Protein AF-A0A3M1WJX9-F1 (afdb_monomer)

Secondary structure (DSSP, 8-state):
---PPPGGG---HHHHHHHHHHHHHHHSTTTHHHHHHHHHHHTSS---HHHHHHHHIIIIIHHHHHHHHHHHHHTT--HHHHHHHHHHHHHHHHHHHHHHHHHHHHS-HHHHSS-TTHHHHTT---HHHHH-HHHHHHHHHHHHHHHHHHTTTS-GGGHHHHHHHHHTTT---

Solvent-accessible surface area (backbone atoms only — not comparable to full-atom values): 8880 Å² total; per-residue (Å²): 132,89,78,70,74,52,80,93,67,67,69,60,69,67,58,56,52,51,38,50,48,43,47,52,49,18,55,28,68,87,5,21,45,33,12,48,51,48,53,62,56,34,48,80,43,94,72,55,68,70,55,46,50,52,23,36,38,17,42,50,6,24,50,47,18,30,54,41,36,35,51,24,61,79,68,66,49,52,74,68,55,31,51,28,36,34,49,20,19,44,26,37,22,39,22,50,49,43,38,52,40,47,35,35,70,72,30,44,43,84,67,55,79,46,63,50,44,54,49,65,78,50,59,41,73,39,55,31,75,74,63,33,61,71,51,32,55,50,49,26,50,52,24,28,53,50,18,43,57,40,45,66,91,50,64,80,86,49,44,67,58,44,51,54,40,56,41,54,82,69,62,82,48

Foldseek 3Di:
DDPDDPPVQDDDVVLVVVLVVLQPCQVDCVAQVVLVVLQVVQLPDDDAPVSQLSSQCRNFLSNQLSVQLSCCSSVVHDPLLSVLSSQLSSLLSSLLQLLVLLCLAVADCVVVVHHRCPCVVSVHDGPCNRPNNVVSLVSSVVSLVSSLVSCPPPPPVCVVSNVSSVCSSVDHD

Nearest PDB structures (foldseek):
  3krf-assembly1_D  TM=9.505E-01  e=4.259E-09  Mentha x piperita
  4lfg-assembly1_B  TM=9.361E-01  e=7.480E-08  Streptococcus uberis 0140J
  9ddy-assembly1_A  TM=8.910E-01  e=5.616E-08  Streptococcus pneumoniae TIGR4
  3p8l-assembly1_A  TM=8.900E-01  e=5.300E-07  Enterococcus faecalis
  4lfe-assembly1_A  TM=8.857E-01  e=1.138E-06  Streptococcus uberis 0140J

pLDDT: mean 89.36, std 11.27, range [40.19, 98.62]

Radius of gyration: 18.0 Å; Cα contacts (8 Å, |Δi|>4): 225; chains: 1; bounding box: 52×32×44 Å

Structure (mmCIF, N/CA/C/O backbone):
data_AF-A0A3M1WJX9-F1
#
_entry.id   AF-A0A3M1WJX9-F1
#
loop_
_atom_site.group_PDB
_atom_site.id
_atom_site.type_symbol
_atom_site.label_atom_id
_atom_site.label_alt_id
_atom_site.label_comp_id
_atom_site.label_asym_id
_atom_site.label_entity_id
_atom_site.label_seq_id
_atom_site.pdbx_PDB_ins_code
_atom_site.Cartn_x
_atom_site.Cartn_y
_atom_site.Cartn_z
_atom_site.occupancy
_atom_site.B_iso_or_equiv
_atom_site.auth_seq_id
_atom_site.auth_comp_id
_atom_site.auth_asym_id
_atom_site.auth_atom_id
_atom_site.pdbx_PDB_model_num
ATOM 1 N N . ALA A 1 1 ? 33.987 -18.867 -4.667 1.00 40.19 1 ALA A N 1
ATOM 2 C CA . ALA A 1 1 ? 33.263 -19.364 -5.852 1.00 40.19 1 ALA A CA 1
ATOM 3 C C . ALA A 1 1 ? 32.517 -18.191 -6.473 1.00 40.19 1 ALA A C 1
ATOM 5 O O . ALA A 1 1 ? 31.585 -17.673 -5.872 1.00 40.19 1 ALA A O 1
ATOM 6 N N . ASP A 1 2 ? 33.040 -17.719 -7.600 1.00 46.97 2 ASP A N 1
ATOM 7 C CA . ASP A 1 2 ? 32.630 -16.545 -8.373 1.00 46.97 2 ASP A CA 1
ATOM 8 C C . ASP A 1 2 ? 31.183 -16.711 -8.885 1.00 46.97 2 ASP A C 1
ATOM 10 O O . ASP A 1 2 ? 30.945 -17.334 -9.919 1.00 46.97 2 ASP A O 1
ATOM 14 N N . ARG A 1 3 ? 30.186 -16.222 -8.127 1.00 52.91 3 ARG A N 1
ATOM 15 C CA . ARG A 1 3 ? 28.802 -16.098 -8.614 1.00 52.91 3 ARG A CA 1
ATOM 16 C C . ARG A 1 3 ? 28.743 -14.896 -9.550 1.00 52.91 3 ARG A C 1
ATOM 18 O O . ARG A 1 3 ? 28.252 -13.833 -9.175 1.00 52.91 3 ARG A O 1
ATOM 25 N N . ARG A 1 4 ? 29.262 -15.058 -10.768 1.00 60.94 4 ARG A N 1
ATOM 26 C CA . ARG A 1 4 ? 29.025 -14.086 -11.838 1.00 60.94 4 ARG A CA 1
ATOM 27 C C . ARG A 1 4 ? 27.520 -13.985 -12.038 1.00 60.94 4 ARG A C 1
ATOM 29 O O . ARG A 1 4 ? 26.865 -14.987 -12.319 1.00 60.94 4 ARG A O 1
ATOM 36 N N . ILE A 1 5 ? 26.984 -12.781 -11.857 1.00 57.38 5 ILE A N 1
ATOM 37 C CA . ILE A 1 5 ? 25.607 -12.464 -12.229 1.00 57.38 5 ILE A CA 1
ATOM 38 C C . ILE A 1 5 ? 25.462 -12.850 -13.711 1.00 57.38 5 ILE A C 1
ATOM 40 O O . ILE A 1 5 ? 26.291 -12.399 -14.515 1.00 57.38 5 ILE A O 1
ATOM 44 N N . PRO A 1 6 ? 24.490 -13.712 -14.065 1.00 56.84 6 PRO A N 1
ATOM 45 C CA . PRO A 1 6 ? 24.226 -14.100 -15.445 1.00 56.84 6 PRO A CA 1
ATOM 46 C C . PRO A 1 6 ? 24.180 -12.874 -16.361 1.00 56.84 6 PRO A C 1
ATOM 48 O O . PRO A 1 6 ? 23.702 -11.816 -15.959 1.00 56.84 6 PRO A O 1
ATOM 51 N N . GLU A 1 7 ? 24.687 -12.983 -17.587 1.00 55.09 7 GLU A N 1
ATOM 52 C CA . GLU A 1 7 ? 24.808 -11.832 -18.495 1.00 55.09 7 GLU A CA 1
ATOM 53 C C . GLU A 1 7 ? 23.442 -11.196 -18.820 1.00 55.09 7 GLU A C 1
ATOM 55 O O . GLU A 1 7 ? 23.334 -9.980 -18.926 1.00 55.09 7 GLU A O 1
ATOM 60 N N . ASN A 1 8 ? 22.380 -12.009 -18.832 1.00 55.38 8 ASN A N 1
ATOM 61 C CA . ASN A 1 8 ? 20.978 -11.595 -18.960 1.00 55.38 8 ASN A CA 1
ATOM 62 C C . ASN A 1 8 ? 20.371 -10.963 -17.687 1.00 55.38 8 ASN A C 1
ATOM 64 O O . ASN A 1 8 ? 19.247 -10.474 -17.730 1.00 55.38 8 ASN A O 1
ATOM 68 N N . ALA A 1 9 ? 21.089 -10.985 -16.565 1.00 60.62 9 ALA A N 1
ATOM 69 C CA . ALA A 1 9 ? 20.721 -10.344 -15.304 1.00 60.62 9 ALA A CA 1
ATOM 70 C C . ALA A 1 9 ? 21.573 -9.093 -15.012 1.00 60.62 9 ALA A C 1
ATOM 72 O O . ALA A 1 9 ? 21.405 -8.463 -13.965 1.00 60.62 9 ALA A O 1
ATOM 73 N N . ARG A 1 10 ? 22.488 -8.713 -15.920 1.00 74.25 10 ARG A N 1
ATOM 74 C CA . ARG A 1 10 ? 23.251 -7.466 -15.803 1.00 74.25 10 ARG A CA 1
ATOM 75 C C . ARG A 1 10 ? 22.335 -6.282 -16.089 1.00 74.25 10 ARG A C 1
ATOM 77 O O . ARG A 1 10 ? 21.836 -6.116 -17.195 1.00 74.25 10 ARG A O 1
ATOM 84 N N . GLN A 1 11 ? 22.122 -5.475 -15.062 1.00 84.06 11 GLN A N 1
ATOM 85 C CA . GLN A 1 11 ? 21.417 -4.204 -15.145 1.00 84.06 11 GLN A CA 1
ATOM 86 C C . GLN A 1 11 ? 22.432 -3.075 -15.270 1.00 84.06 11 GLN A C 1
ATOM 88 O O . GLN A 1 11 ? 23.536 -3.166 -14.726 1.00 84.06 11 GLN A O 1
ATOM 93 N N . GLU A 1 12 ? 22.039 -1.998 -15.942 1.00 87.94 12 GLU A N 1
ATOM 94 C CA . GLU A 1 12 ? 22.834 -0.774 -15.976 1.00 87.94 12 GLU A CA 1
ATOM 95 C C . GLU A 1 12 ? 23.110 -0.298 -14.537 1.00 87.94 12 GLU A C 1
ATOM 97 O O . GLU A 1 12 ? 22.165 -0.197 -13.742 1.00 87.94 12 GLU A O 1
ATOM 102 N N . PRO A 1 13 ? 24.369 0.015 -14.167 1.00 90.81 13 PRO A N 1
ATOM 103 C CA . PRO A 1 13 ? 24.704 0.463 -12.814 1.00 90.81 13 PRO A CA 1
ATOM 104 C C . PRO A 1 13 ? 23.851 1.644 -12.331 1.00 90.81 13 PRO A C 1
ATOM 106 O O . PRO A 1 13 ? 23.509 1.722 -11.152 1.00 90.81 13 PRO A O 1
ATOM 109 N N . SER A 1 14 ? 23.452 2.528 -13.250 1.00 91.62 14 SER A N 1
ATOM 110 C CA . SER A 1 14 ? 22.544 3.647 -12.980 1.00 91.62 14 SER A CA 1
ATOM 111 C C . SER A 1 14 ? 21.161 3.189 -12.503 1.00 91.62 14 SER A C 1
ATOM 113 O O . SER A 1 14 ? 20.663 3.717 -11.512 1.00 91.62 14 SER A O 1
ATOM 115 N N . ARG A 1 15 ? 20.571 2.161 -13.130 1.00 91.31 15 ARG A N 1
ATOM 116 C CA . ARG A 1 15 ? 19.272 1.596 -12.722 1.00 91.31 15 ARG A CA 1
ATOM 117 C C . ARG A 1 15 ? 19.347 0.901 -11.367 1.00 91.31 15 ARG A C 1
ATOM 119 O O . ARG A 1 15 ? 18.414 0.996 -10.576 1.00 91.31 15 ARG A O 1
ATOM 126 N N . LEU A 1 16 ? 20.459 0.226 -11.073 1.00 93.44 16 LEU A N 1
ATOM 127 C CA . LEU A 1 16 ? 20.675 -0.387 -9.758 1.00 93.44 16 LEU A CA 1
ATOM 128 C C . LEU A 1 16 ? 20.783 0.664 -8.651 1.00 93.44 16 LEU A C 1
ATOM 130 O O . LEU A 1 16 ? 20.231 0.467 -7.568 1.00 93.44 16 LEU A O 1
ATOM 134 N N . LEU A 1 17 ? 21.481 1.770 -8.913 1.00 95.75 17 LEU A N 1
ATOM 135 C CA . LEU A 1 17 ? 21.583 2.881 -7.971 1.00 95.75 17 LEU A CA 1
ATOM 136 C C . LEU A 1 17 ? 20.223 3.556 -7.751 1.00 95.75 17 LEU A C 1
ATOM 138 O O . LEU A 1 17 ? 19.863 3.865 -6.618 1.00 95.75 17 LEU A O 1
ATOM 142 N N . GLU A 1 18 ? 19.448 3.748 -8.816 1.00 94.88 18 GLU A N 1
ATOM 143 C CA . GLU A 1 18 ? 18.107 4.324 -8.733 1.00 94.88 18 GLU A CA 1
ATOM 144 C C . GLU A 1 18 ? 17.135 3.411 -7.965 1.00 94.88 18 GLU A C 1
ATOM 146 O O .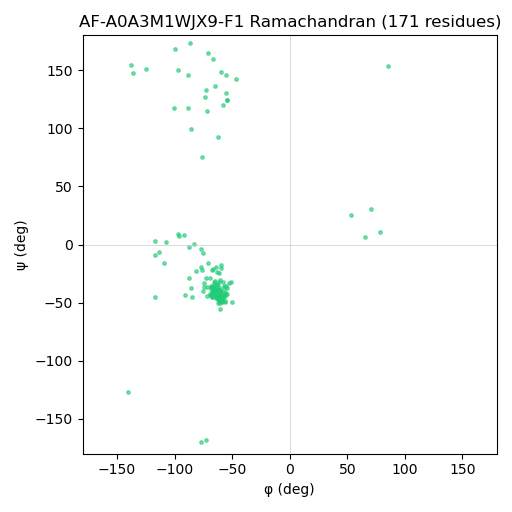 GLU A 1 18 ? 16.428 3.892 -7.079 1.00 94.88 18 GLU A O 1
ATOM 151 N N . ALA A 1 19 ? 17.174 2.092 -8.188 1.00 95.12 19 ALA A N 1
ATOM 152 C CA . ALA A 1 19 ? 16.405 1.126 -7.401 1.00 95.12 19 ALA A CA 1
ATOM 153 C C . ALA A 1 19 ? 16.770 1.175 -5.905 1.00 95.12 19 ALA A C 1
ATOM 155 O O . ALA A 1 19 ? 15.892 1.231 -5.045 1.00 95.12 19 ALA A O 1
ATOM 156 N N . GLN A 1 20 ? 18.066 1.228 -5.578 1.00 95.94 20 GLN A N 1
ATOM 157 C CA . GLN A 1 20 ? 18.514 1.398 -4.191 1.00 95.94 20 GLN A CA 1
ATOM 158 C C . GLN A 1 20 ? 18.009 2.712 -3.587 1.00 95.94 20 GLN A C 1
ATOM 160 O O . GLN A 1 20 ? 17.568 2.735 -2.439 1.00 95.94 20 GLN A O 1
ATOM 165 N N . LEU A 1 21 ? 18.026 3.802 -4.357 1.00 96.38 21 LEU A N 1
ATOM 166 C CA . LEU A 1 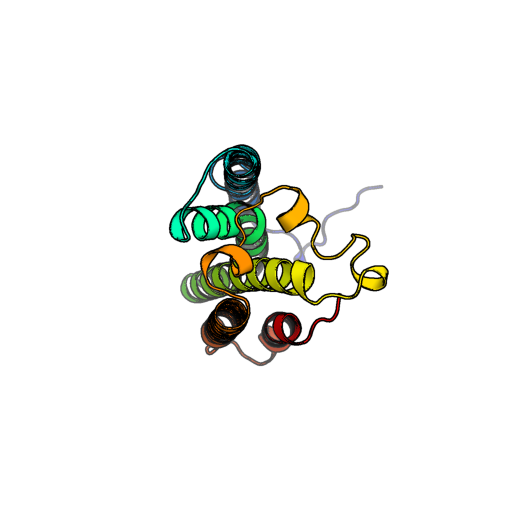21 ? 17.533 5.095 -3.900 1.00 96.38 21 LEU A CA 1
ATOM 167 C C . LEU A 1 21 ? 16.022 5.072 -3.622 1.00 96.38 21 LEU A C 1
ATOM 169 O O . LEU A 1 21 ? 15.590 5.682 -2.642 1.00 96.38 21 LEU A O 1
ATOM 173 N N . LEU A 1 22 ? 15.229 4.366 -4.437 1.00 95.62 22 LEU A N 1
ATOM 174 C CA . LEU A 1 22 ? 13.801 4.139 -4.176 1.00 95.62 22 LEU A CA 1
ATOM 175 C C . LEU A 1 22 ? 13.599 3.426 -2.837 1.00 95.62 22 LEU A C 1
ATOM 177 O O . LEU A 1 22 ? 12.841 3.910 -1.995 1.00 95.62 22 LEU A O 1
ATOM 181 N N . LEU A 1 23 ? 14.335 2.335 -2.601 1.00 96.56 23 LEU A N 1
ATOM 182 C CA . LEU A 1 23 ? 14.254 1.584 -1.350 1.00 96.56 23 LEU A CA 1
ATOM 183 C C . LEU A 1 23 ? 14.642 2.443 -0.140 1.00 96.56 23 LEU A C 1
ATOM 185 O O . LEU A 1 23 ? 13.915 2.470 0.852 1.00 96.56 23 LEU A O 1
ATOM 189 N N . VAL A 1 24 ? 15.758 3.174 -0.218 1.00 97.06 24 VAL A N 1
ATOM 190 C CA . VAL A 1 24 ? 16.237 4.032 0.878 1.00 97.06 24 VAL A CA 1
ATOM 191 C C . VAL A 1 24 ? 15.221 5.128 1.199 1.00 97.06 24 VAL A C 1
ATOM 193 O O . VAL A 1 24 ? 14.911 5.350 2.369 1.00 97.06 24 VAL A O 1
ATOM 196 N N . LYS A 1 25 ? 14.657 5.790 0.180 1.00 95.56 25 LYS A N 1
ATOM 197 C CA . LYS A 1 25 ? 13.619 6.816 0.374 1.00 95.56 25 LYS A CA 1
ATOM 198 C C . LYS A 1 25 ? 12.371 6.237 1.037 1.00 95.56 25 LYS A C 1
ATOM 200 O O . LYS A 1 25 ? 11.887 6.818 2.005 1.00 95.56 25 LYS A O 1
ATOM 205 N N . ALA A 1 26 ? 11.892 5.093 0.552 1.00 96.38 26 ALA A N 1
ATOM 206 C CA . ALA A 1 26 ? 10.704 4.434 1.083 1.00 96.38 26 ALA A CA 1
ATOM 207 C C . ALA A 1 26 ? 10.905 3.857 2.490 1.00 96.38 26 ALA A C 1
ATOM 209 O O . ALA A 1 26 ? 9.957 3.798 3.264 1.00 96.38 26 ALA A O 1
ATOM 210 N N . SER A 1 27 ? 12.129 3.470 2.844 1.00 96.56 27 SER A N 1
ATOM 211 C CA . SER A 1 27 ? 12.462 2.974 4.185 1.00 96.56 27 SER A CA 1
ATOM 212 C C . SER A 1 27 ? 12.696 4.107 5.188 1.00 96.56 27 SER A C 1
ATOM 214 O O . SER A 1 27 ? 12.603 3.890 6.390 1.00 96.56 27 SER A O 1
ATOM 216 N N . GLY A 1 28 ? 13.037 5.306 4.711 1.00 95.75 28 GLY A N 1
ATOM 217 C CA . GLY A 1 28 ? 13.458 6.432 5.540 1.00 95.75 28 GLY A CA 1
ATOM 218 C C . GLY A 1 28 ? 12.325 7.165 6.263 1.00 95.75 28 GLY A C 1
ATOM 219 O O . GLY A 1 28 ? 11.165 6.756 6.273 1.00 95.75 28 GLY A O 1
ATOM 220 N N . TYR A 1 29 ? 12.666 8.318 6.848 1.00 94.19 29 TYR A N 1
ATOM 221 C CA . TYR A 1 29 ? 11.731 9.156 7.615 1.00 94.19 29 TYR A CA 1
ATOM 222 C C . TYR A 1 29 ? 10.575 9.733 6.779 1.00 94.19 29 TYR A C 1
ATOM 224 O O . TYR A 1 29 ? 9.566 10.146 7.332 1.00 94.19 29 TYR A O 1
ATOM 232 N N . ARG A 1 30 ? 10.719 9.773 5.448 1.00 90.38 30 ARG A N 1
ATOM 233 C CA . ARG A 1 30 ? 9.651 10.156 4.508 1.00 90.38 30 ARG A CA 1
ATOM 234 C C . ARG A 1 30 ? 8.834 8.963 4.005 1.00 90.38 30 ARG A C 1
ATOM 236 O O . ARG A 1 30 ? 8.060 9.121 3.074 1.00 90.38 30 ARG A O 1
ATOM 243 N N . GLY A 1 31 ? 9.049 7.778 4.564 1.00 95.19 31 GLY A N 1
ATOM 244 C CA . GLY A 1 31 ? 8.335 6.550 4.236 1.00 95.19 31 GLY A CA 1
ATOM 245 C C . GLY A 1 31 ? 8.070 5.755 5.509 1.00 95.19 31 GLY A C 1
ATOM 246 O O . GLY A 1 31 ? 7.559 6.314 6.480 1.00 95.19 31 GLY A O 1
ATOM 247 N N . MET A 1 32 ? 8.460 4.482 5.524 1.00 96.25 32 MET A N 1
ATOM 248 C CA . MET A 1 32 ? 8.160 3.527 6.593 1.00 96.25 32 MET A CA 1
ATOM 249 C C . MET A 1 32 ? 8.486 4.059 7.988 1.00 96.25 32 MET A C 1
ATOM 251 O O . MET A 1 32 ? 7.629 3.999 8.867 1.00 96.25 32 MET A O 1
ATOM 255 N N . ILE A 1 33 ? 9.691 4.605 8.205 1.00 96.12 33 ILE A N 1
ATOM 256 C CA . ILE A 1 33 ? 10.071 5.121 9.529 1.00 96.12 33 ILE A CA 1
ATOM 257 C C . ILE A 1 33 ? 9.166 6.288 9.937 1.00 96.12 33 ILE A C 1
ATOM 259 O O . ILE A 1 33 ? 8.736 6.339 11.083 1.00 96.12 33 ILE A O 1
ATOM 263 N N . GLY A 1 34 ? 8.836 7.197 9.015 1.00 94.94 34 GLY A N 1
ATOM 264 C CA . GLY A 1 34 ? 7.923 8.309 9.298 1.00 94.94 34 GLY A CA 1
ATOM 265 C C . GLY A 1 34 ? 6.532 7.826 9.698 1.00 94.94 34 GLY A C 1
ATOM 266 O O . GLY A 1 34 ? 5.999 8.257 10.716 1.00 94.94 34 GLY A O 1
ATOM 267 N N . GLY A 1 35 ? 5.979 6.872 8.946 1.00 94.19 35 GLY A N 1
ATOM 268 C CA . GLY A 1 35 ? 4.701 6.249 9.286 1.00 94.19 35 GLY A CA 1
ATOM 269 C C . GLY A 1 35 ? 4.736 5.530 10.637 1.00 94.19 35 GLY A C 1
ATOM 270 O O . GLY A 1 35 ? 3.799 5.648 11.418 1.00 94.19 35 GLY A O 1
ATOM 271 N N . GLN A 1 36 ? 5.836 4.843 10.959 1.00 94.38 36 GLN A N 1
ATOM 272 C CA . GLN A 1 36 ? 6.004 4.169 12.248 1.00 94.38 36 GLN A CA 1
ATOM 273 C C . GLN A 1 36 ? 6.103 5.153 13.423 1.00 94.38 36 GLN A C 1
ATOM 275 O O . GLN A 1 36 ? 5.584 4.867 14.499 1.00 94.38 36 GLN A O 1
ATOM 280 N N . VAL A 1 37 ? 6.750 6.307 13.235 1.00 94.38 37 VAL A N 1
ATOM 281 C CA . VAL A 1 37 ? 6.794 7.364 14.258 1.00 94.38 37 VAL A CA 1
ATOM 282 C C . VAL A 1 37 ? 5.390 7.902 14.524 1.00 94.38 37 VAL A C 1
ATOM 284 O O . VAL A 1 37 ? 4.992 7.990 15.681 1.00 94.38 37 VAL A O 1
ATOM 287 N N . ILE A 1 38 ? 4.616 8.183 13.471 1.00 92.75 38 ILE A N 1
ATOM 288 C CA . ILE A 1 38 ? 3.233 8.665 13.610 1.00 92.75 38 ILE A CA 1
ATOM 289 C C . ILE A 1 38 ? 2.358 7.620 14.314 1.00 92.75 38 ILE A C 1
ATOM 291 O O . ILE A 1 38 ? 1.567 7.985 15.180 1.00 92.75 38 ILE A O 1
ATOM 295 N N . ASP A 1 39 ? 2.532 6.332 14.005 1.00 90.38 39 ASP A N 1
ATOM 296 C CA . ASP A 1 39 ? 1.830 5.228 14.677 1.00 90.38 39 ASP A CA 1
ATOM 297 C C . ASP A 1 39 ? 2.077 5.218 16.185 1.00 90.38 39 ASP A C 1
ATOM 299 O O . ASP A 1 39 ? 1.127 5.123 16.956 1.00 90.38 39 ASP A O 1
ATOM 303 N N . LEU A 1 40 ? 3.332 5.388 16.608 1.00 90.06 40 LEU A N 1
ATOM 304 C CA . LEU A 1 40 ? 3.693 5.445 18.026 1.00 90.06 40 LEU A CA 1
ATOM 305 C C . LEU A 1 40 ? 3.157 6.708 18.714 1.00 90.06 40 LEU A C 1
ATOM 307 O O . LEU A 1 40 ? 2.642 6.633 19.826 1.00 90.06 40 LEU A O 1
ATOM 311 N N . GLU A 1 41 ? 3.248 7.874 18.069 1.00 90.25 41 GLU A N 1
ATOM 312 C CA . GLU A 1 41 ? 2.723 9.122 18.640 1.00 90.25 41 GLU A CA 1
ATOM 313 C C . GLU A 1 41 ? 1.192 9.096 18.783 1.00 90.25 41 GLU A C 1
ATOM 315 O O . GLU A 1 41 ? 0.650 9.631 19.756 1.00 90.25 41 GLU A O 1
ATOM 320 N N . SER A 1 42 ? 0.504 8.427 17.853 1.00 88.19 42 SER A N 1
ATOM 321 C CA . SER A 1 42 ? -0.957 8.297 17.832 1.00 88.19 42 SER A CA 1
ATOM 322 C C . SER A 1 42 ? -1.506 7.389 18.938 1.00 88.19 42 SER A C 1
ATOM 324 O O . SER A 1 42 ? -2.689 7.472 19.248 1.00 88.19 42 SER A O 1
ATOM 326 N N . GLU A 1 43 ? -0.683 6.559 19.591 1.00 84.75 43 GLU A N 1
ATOM 327 C CA . GLU A 1 43 ? -1.121 5.762 20.755 1.00 84.75 43 GLU A CA 1
ATOM 328 C C . GLU A 1 43 ? -1.467 6.640 21.972 1.00 84.75 43 GLU A C 1
ATOM 330 O O . GLU A 1 43 ? -2.205 6.223 22.862 1.00 84.75 43 GLU A O 1
ATOM 335 N N . THR A 1 44 ? -0.948 7.872 22.019 1.00 83.25 44 THR A N 1
ATOM 336 C CA . THR A 1 44 ? -1.117 8.792 23.160 1.00 83.25 44 THR A CA 1
ATOM 337 C C . THR A 1 44 ? -1.874 10.071 22.812 1.00 83.25 44 THR A C 1
ATOM 339 O O . THR A 1 44 ? -2.025 10.949 23.664 1.00 83.25 44 THR A O 1
ATOM 342 N N . ARG A 1 45 ? -2.346 10.207 21.567 1.00 84.75 45 ARG A N 1
ATOM 343 C CA . ARG A 1 45 ? -3.000 11.416 21.054 1.00 84.75 45 ARG A CA 1
ATOM 344 C C . ARG A 1 45 ? -4.244 11.064 20.253 1.00 84.75 45 ARG A C 1
ATOM 346 O O . ARG A 1 45 ? -4.281 10.059 19.553 1.00 84.75 45 ARG A O 1
ATOM 353 N N . ASP A 1 46 ? -5.243 11.935 20.308 1.00 84.31 46 ASP A N 1
ATOM 354 C CA . ASP A 1 46 ? -6.340 11.872 19.350 1.00 84.31 46 ASP A CA 1
ATOM 355 C C . ASP A 1 46 ? -5.851 12.374 17.990 1.00 84.31 46 ASP A C 1
ATOM 357 O O . ASP A 1 46 ? -5.286 13.463 17.877 1.00 84.31 46 ASP A O 1
ATOM 361 N N . VAL A 1 47 ? -6.070 11.559 16.963 1.00 90.81 47 VAL A N 1
ATOM 362 C CA . VAL A 1 47 ? -5.732 11.864 15.573 1.00 90.81 47 VAL A CA 1
ATOM 363 C C . VAL A 1 47 ? -6.966 11.712 14.696 1.00 90.81 47 VAL A C 1
ATOM 365 O O . VAL A 1 47 ? -7.877 10.938 15.003 1.00 90.81 47 VAL A O 1
ATOM 368 N N . ASP A 1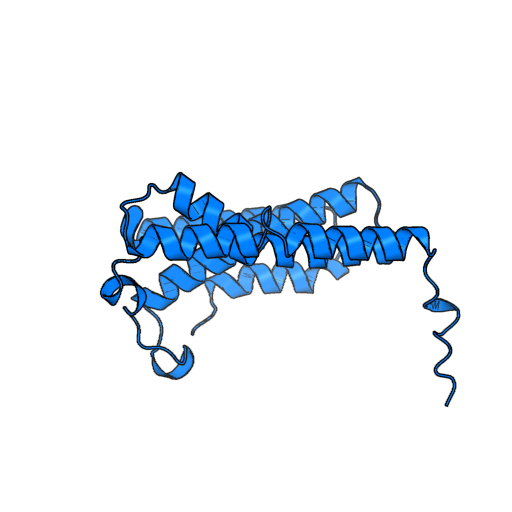 48 ? -7.008 12.482 13.614 1.00 92.06 48 ASP A N 1
ATOM 369 C CA . ASP A 1 48 ? -8.087 12.427 12.637 1.00 92.06 48 ASP A CA 1
ATOM 370 C C . ASP A 1 48 ? -7.839 11.352 11.570 1.00 92.06 48 ASP A C 1
ATOM 372 O O . ASP A 1 48 ? -6.780 10.722 11.492 1.00 92.06 48 ASP A O 1
ATOM 376 N N . LEU A 1 49 ? -8.846 11.137 10.723 1.00 90.38 49 LEU A N 1
ATOM 377 C CA . LEU A 1 49 ? -8.770 10.142 9.659 1.00 90.38 49 LEU A CA 1
ATOM 378 C C . LEU A 1 49 ? -7.646 10.444 8.660 1.00 90.38 49 LEU A C 1
ATOM 380 O O . LEU A 1 49 ? -6.986 9.520 8.196 1.00 90.38 49 LEU A O 1
ATOM 384 N N . ALA A 1 50 ? -7.403 11.722 8.356 1.00 92.81 50 ALA A N 1
ATOM 385 C CA . ALA A 1 50 ? -6.347 12.128 7.433 1.00 92.81 50 ALA A CA 1
ATOM 386 C C . ALA A 1 50 ? -4.956 11.732 7.955 1.00 92.81 50 ALA A C 1
ATOM 388 O O . ALA A 1 50 ? -4.110 11.270 7.191 1.00 92.81 50 ALA A O 1
ATOM 389 N N . THR A 1 51 ? -4.735 11.853 9.264 1.00 93.38 51 THR A N 1
ATOM 390 C CA . THR A 1 51 ? -3.494 11.425 9.917 1.00 93.38 51 THR A CA 1
ATOM 391 C C . THR A 1 51 ? -3.335 9.905 9.888 1.00 93.38 51 THR A C 1
ATOM 393 O O . THR A 1 51 ? -2.248 9.421 9.571 1.00 93.38 51 THR A O 1
ATOM 396 N N . VAL A 1 52 ? -4.404 9.143 10.154 1.00 92.38 52 VAL A N 1
ATOM 397 C CA . VAL A 1 52 ? -4.384 7.668 10.065 1.00 92.38 52 VAL A CA 1
ATOM 398 C C . VAL A 1 52 ? -4.111 7.205 8.632 1.00 92.38 52 VAL A C 1
ATOM 400 O O . VAL A 1 52 ? -3.289 6.320 8.413 1.00 92.38 52 VAL A O 1
ATOM 403 N N . GLU A 1 53 ? -4.735 7.835 7.639 1.00 92.56 53 GLU A N 1
ATOM 404 C CA . GLU A 1 53 ? -4.484 7.542 6.227 1.00 92.56 53 GLU A CA 1
ATOM 405 C C . GLU A 1 53 ? -3.027 7.8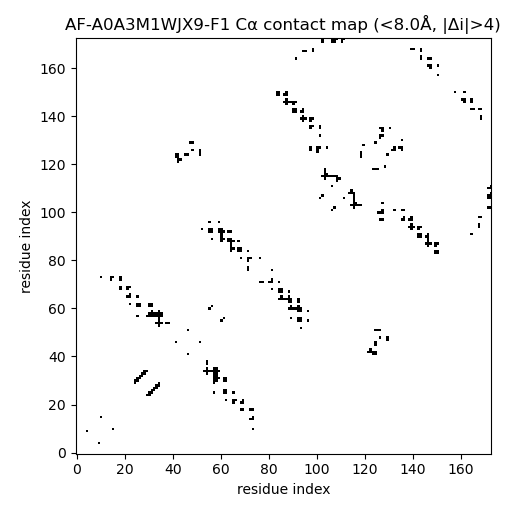31 5.848 1.00 92.56 53 GLU A C 1
ATOM 407 O O . GLU A 1 53 ? -2.347 6.979 5.270 1.00 92.56 53 GLU A O 1
ATOM 412 N N . TYR A 1 54 ? -2.509 8.999 6.243 1.00 92.44 54 TYR A N 1
ATOM 413 C CA . TYR A 1 54 ? -1.111 9.360 6.027 1.00 92.44 54 TYR A CA 1
ATOM 414 C C . TYR A 1 54 ? -0.165 8.345 6.678 1.00 92.44 54 TYR A C 1
ATOM 416 O O . TYR A 1 54 ? 0.781 7.880 6.039 1.00 92.44 54 TYR A O 1
ATOM 424 N N . MET A 1 55 ? -0.428 7.957 7.925 1.00 93.75 55 MET A N 1
ATOM 425 C CA . MET A 1 55 ? 0.325 6.928 8.638 1.00 93.75 55 MET A CA 1
ATOM 426 C C . MET A 1 55 ? 0.334 5.603 7.865 1.00 93.75 55 MET A C 1
ATOM 428 O O . MET A 1 55 ? 1.413 5.060 7.627 1.00 93.75 55 MET A O 1
ATOM 432 N N . HIS A 1 56 ? -0.826 5.114 7.417 1.00 93.50 56 HIS A N 1
ATOM 433 C CA . HIS A 1 56 ? -0.966 3.853 6.674 1.00 93.50 56 HIS A CA 1
ATOM 434 C C . HIS A 1 56 ? -0.211 3.878 5.338 1.00 93.50 56 HIS A C 1
ATOM 436 O O . HIS A 1 56 ? 0.534 2.941 5.020 1.00 93.50 56 HIS A O 1
ATOM 442 N N . ILE A 1 57 ? -0.333 4.981 4.589 1.00 92.88 57 ILE A N 1
ATOM 443 C CA . ILE A 1 57 ? 0.391 5.205 3.328 1.00 92.88 57 ILE A CA 1
ATOM 444 C C . ILE A 1 57 ? 1.902 5.095 3.545 1.00 92.88 57 ILE A C 1
ATOM 446 O O . ILE A 1 57 ? 2.601 4.477 2.743 1.00 92.88 57 ILE A O 1
ATOM 450 N N . HIS A 1 58 ? 2.418 5.668 4.629 1.00 93.88 58 HIS A N 1
ATOM 451 C CA . HIS A 1 58 ? 3.857 5.737 4.858 1.00 93.88 58 HIS A CA 1
ATOM 452 C C . HIS A 1 58 ? 4.409 4.470 5.507 1.00 93.88 58 HIS A C 1
ATOM 454 O O . HIS A 1 58 ? 5.423 3.953 5.046 1.00 93.88 58 HIS A O 1
ATOM 460 N N . LYS A 1 59 ? 3.742 3.942 6.537 1.00 91.00 59 LYS A N 1
ATOM 461 C CA . LYS A 1 59 ? 4.193 2.780 7.314 1.00 91.00 59 LYS A CA 1
ATOM 462 C C . LYS A 1 59 ? 4.252 1.513 6.462 1.00 91.00 59 LYS A C 1
ATOM 464 O O . LYS A 1 59 ? 5.245 0.795 6.510 1.00 91.00 59 LYS A O 1
ATOM 469 N N . THR A 1 60 ? 3.218 1.278 5.656 1.00 89.88 60 THR A N 1
ATOM 470 C CA . THR A 1 60 ? 3.060 0.031 4.892 1.00 89.88 60 THR A CA 1
ATOM 471 C C . THR A 1 60 ? 3.084 0.290 3.387 1.00 89.88 60 THR A C 1
ATOM 473 O O . THR A 1 60 ? 3.800 -0.389 2.646 1.00 89.88 60 THR A O 1
ATOM 476 N N . GLY A 1 61 ? 2.367 1.316 2.917 1.00 89.81 61 GLY A N 1
ATOM 477 C CA . GLY A 1 61 ? 2.260 1.616 1.485 1.00 89.81 61 GLY A CA 1
ATOM 478 C C . GLY A 1 61 ? 3.583 2.001 0.813 1.00 89.81 61 GLY A C 1
ATOM 479 O O . GLY A 1 61 ? 3.808 1.627 -0.340 1.00 89.81 61 GLY A O 1
ATOM 480 N N . ALA A 1 62 ? 4.487 2.688 1.519 1.00 93.31 62 ALA A N 1
ATOM 481 C CA . ALA A 1 62 ? 5.742 3.177 0.949 1.00 93.31 62 ALA A CA 1
ATOM 482 C C . ALA A 1 62 ? 6.651 2.043 0.452 1.00 93.31 62 ALA A C 1
ATOM 484 O O . ALA A 1 62 ? 7.148 2.100 -0.673 1.00 93.31 62 ALA A O 1
ATOM 485 N N . LEU A 1 63 ? 6.849 0.992 1.258 1.00 95.12 63 LEU A N 1
ATOM 486 C CA . LEU A 1 63 ? 7.696 -0.141 0.869 1.00 95.12 63 LEU A CA 1
ATOM 487 C C . LEU A 1 63 ? 7.056 -1.012 -0.212 1.00 95.12 63 LEU A C 1
ATOM 489 O O . LEU A 1 63 ? 7.762 -1.485 -1.101 1.00 95.12 63 LEU A O 1
ATOM 493 N N . ILE A 1 64 ? 5.734 -1.192 -0.170 1.00 94.38 64 ILE A N 1
ATOM 494 C CA . ILE A 1 64 ? 5.000 -1.909 -1.220 1.00 94.38 64 ILE A CA 1
ATOM 495 C C . ILE A 1 64 ? 5.157 -1.179 -2.557 1.00 94.38 64 ILE A C 1
ATOM 497 O O . ILE A 1 64 ? 5.518 -1.795 -3.560 1.00 94.38 64 ILE A O 1
ATOM 501 N N . SER A 1 65 ? 4.943 0.139 -2.559 1.00 93.31 65 SER A N 1
ATOM 502 C CA . SER A 1 65 ? 5.092 0.976 -3.753 1.00 93.31 65 SER A CA 1
ATOM 503 C C . SER A 1 65 ? 6.527 0.926 -4.274 1.00 93.31 65 SER A C 1
ATOM 505 O O . SER A 1 65 ? 6.740 0.659 -5.453 1.00 93.31 65 SER A O 1
ATOM 507 N N . ALA A 1 66 ? 7.526 1.040 -3.392 1.00 94.94 66 ALA A N 1
ATOM 508 C CA . ALA A 1 66 ? 8.929 0.918 -3.778 1.00 94.94 66 ALA A CA 1
ATOM 509 C C . ALA A 1 66 ? 9.267 -0.447 -4.392 1.00 94.94 66 ALA A C 1
ATOM 511 O O . ALA A 1 66 ? 10.013 -0.499 -5.365 1.00 94.94 66 ALA A O 1
ATOM 512 N N . ALA A 1 67 ? 8.719 -1.550 -3.873 1.00 96.38 67 ALA A N 1
ATOM 513 C CA . ALA A 1 67 ? 8.939 -2.878 -4.445 1.00 96.38 67 ALA A CA 1
ATOM 514 C C . ALA A 1 67 ? 8.426 -2.972 -5.893 1.00 96.38 67 ALA A C 1
ATOM 516 O O . ALA A 1 67 ? 9.115 -3.505 -6.766 1.00 96.38 67 ALA A O 1
ATOM 517 N N . LEU A 1 68 ? 7.248 -2.405 -6.159 1.00 96.25 68 LEU A N 1
ATOM 518 C CA . LEU A 1 68 ? 6.650 -2.355 -7.494 1.00 96.25 68 LEU A CA 1
ATOM 519 C C . LEU A 1 68 ? 7.428 -1.432 -8.435 1.00 96.25 68 LEU A C 1
ATOM 521 O O . LEU A 1 68 ? 7.713 -1.817 -9.566 1.00 96.25 68 LEU A O 1
ATOM 525 N N . GLU A 1 69 ? 7.815 -0.246 -7.966 1.00 94.56 69 GLU A N 1
ATOM 526 C CA . GLU A 1 69 ? 8.597 0.722 -8.740 1.00 94.56 69 GLU A CA 1
ATOM 527 C C . GLU A 1 69 ? 9.991 0.186 -9.089 1.00 94.56 69 GLU A C 1
ATOM 529 O O . GLU A 1 69 ? 10.434 0.318 -10.229 1.00 94.56 69 GLU A O 1
ATOM 534 N N . MET A 1 70 ? 10.667 -0.486 -8.150 1.00 95.69 70 MET A N 1
ATOM 535 C CA . MET A 1 70 ? 11.934 -1.168 -8.424 1.00 95.69 70 MET A CA 1
ATOM 536 C C . MET A 1 70 ? 11.753 -2.279 -9.462 1.00 95.69 70 MET A C 1
ATOM 538 O O . MET A 1 70 ? 12.561 -2.397 -10.382 1.00 95.69 70 MET A O 1
ATOM 542 N N . GLY A 1 71 ? 10.682 -3.073 -9.353 1.00 94.44 71 GLY A N 1
ATOM 543 C CA . GLY A 1 71 ? 10.341 -4.089 -10.350 1.00 94.44 71 GLY A CA 1
ATOM 544 C C . GLY A 1 71 ? 10.089 -3.489 -11.736 1.00 94.44 71 GLY A C 1
ATOM 545 O O . GLY A 1 71 ? 10.592 -4.011 -12.729 1.00 94.44 71 GLY A O 1
ATOM 546 N N . ALA A 1 72 ? 9.377 -2.362 -11.802 1.00 94.25 72 ALA A N 1
ATOM 547 C CA . ALA A 1 72 ? 9.123 -1.622 -13.034 1.00 94.25 72 ALA A CA 1
ATOM 548 C C . ALA A 1 72 ? 10.430 -1.116 -13.663 1.00 94.25 72 ALA A C 1
ATOM 550 O O . ALA A 1 72 ? 10.698 -1.367 -14.838 1.00 94.25 72 ALA A O 1
ATOM 551 N N . LEU A 1 73 ? 11.275 -0.462 -12.864 1.00 93.69 73 LEU A N 1
ATOM 552 C CA . LEU A 1 73 ? 12.550 0.107 -13.291 1.00 93.69 73 LEU A CA 1
ATOM 553 C C . LEU A 1 73 ? 13.503 -0.965 -13.837 1.00 93.69 73 LEU A C 1
ATOM 555 O O . LEU A 1 73 ? 14.037 -0.834 -14.941 1.00 93.69 73 LEU A O 1
ATOM 559 N N . LEU A 1 74 ? 13.700 -2.045 -13.080 1.00 93.00 74 LEU A N 1
ATOM 560 C CA . LEU A 1 74 ? 14.598 -3.137 -13.463 1.00 93.00 74 LEU A CA 1
ATOM 561 C C . LEU A 1 74 ? 14.012 -3.987 -14.601 1.00 93.00 74 LEU A C 1
ATOM 563 O O . LEU A 1 74 ? 14.758 -4.533 -15.414 1.00 93.00 74 LEU A O 1
ATOM 567 N N . GLY A 1 75 ? 12.683 -4.063 -14.690 1.00 91.56 75 GLY A N 1
ATOM 568 C CA . GLY A 1 75 ? 11.953 -4.716 -15.775 1.00 91.56 75 GLY A CA 1
ATOM 569 C C . GLY A 1 75 ? 11.894 -3.909 -17.074 1.00 91.56 75 GLY A C 1
ATOM 570 O O . GLY A 1 75 ? 11.377 -4.415 -18.067 1.00 91.56 75 GLY A O 1
ATOM 571 N N . GLY A 1 76 ? 12.417 -2.676 -17.092 1.00 91.00 76 GLY A N 1
ATOM 572 C CA . GLY A 1 76 ? 12.405 -1.816 -18.276 1.00 91.00 76 GLY A CA 1
ATOM 573 C C . GLY A 1 76 ? 11.017 -1.282 -18.633 1.00 91.00 76 GLY A C 1
ATOM 574 O O . GLY A 1 76 ? 10.729 -1.078 -19.811 1.00 91.00 76 GLY A O 1
ATOM 575 N N . ALA A 1 77 ? 10.156 -1.079 -17.634 1.00 93.38 77 ALA A N 1
ATOM 576 C CA . ALA A 1 77 ? 8.844 -0.479 -17.819 1.00 93.38 77 ALA A CA 1
ATOM 577 C C . ALA A 1 77 ? 8.952 0.938 -18.399 1.00 93.38 77 ALA A C 1
ATOM 579 O O . ALA A 1 77 ? 9.887 1.691 -18.117 1.00 93.38 77 ALA A O 1
ATOM 580 N N . THR A 1 78 ? 7.954 1.318 -19.190 1.00 94.62 78 THR A N 1
ATOM 581 C CA . THR A 1 78 ? 7.782 2.711 -19.618 1.00 94.62 78 THR A CA 1
ATOM 582 C C . THR A 1 78 ? 7.436 3.609 -18.420 1.00 94.62 78 THR A C 1
ATOM 584 O O . THR A 1 78 ? 6.919 3.109 -17.416 1.00 94.62 78 THR A O 1
ATOM 587 N N . PRO A 1 79 ? 7.648 4.937 -18.509 1.00 93.06 79 PRO A N 1
ATOM 588 C CA . PRO A 1 79 ? 7.247 5.862 -17.447 1.00 93.06 79 PRO A CA 1
ATOM 589 C C . PRO A 1 79 ? 5.764 5.749 -17.069 1.00 93.06 79 PRO A C 1
ATOM 591 O O . PRO A 1 79 ? 5.422 5.793 -15.892 1.00 93.06 79 PRO A O 1
ATOM 594 N N . GLU A 1 80 ? 4.887 5.531 -18.053 1.00 95.56 80 GLU A N 1
ATOM 595 C CA . GLU A 1 80 ? 3.454 5.342 -17.815 1.00 95.56 80 GLU A CA 1
ATOM 596 C C . GLU A 1 80 ? 3.170 4.047 -17.042 1.00 95.56 80 GLU A C 1
ATOM 598 O O . GLU A 1 80 ? 2.433 4.061 -16.060 1.00 95.56 80 GLU A O 1
ATOM 603 N N . GLN A 1 81 ? 3.803 2.932 -17.419 1.00 95.81 81 GLN A N 1
ATOM 604 C CA . GLN A 1 81 ? 3.676 1.673 -16.678 1.00 95.81 81 GLN A CA 1
ATOM 605 C C . GLN A 1 81 ? 4.217 1.787 -15.248 1.00 95.81 81 GLN A C 1
ATOM 607 O O . GLN A 1 81 ? 3.613 1.244 -14.324 1.00 95.81 81 GLN A O 1
ATOM 612 N N . ALA A 1 82 ? 5.332 2.493 -15.052 1.00 93.94 82 ALA A N 1
ATOM 613 C CA . ALA A 1 82 ? 5.886 2.736 -13.725 1.00 93.94 82 ALA A CA 1
ATOM 614 C C . ALA A 1 82 ? 4.914 3.547 -12.852 1.00 93.94 82 ALA A C 1
ATOM 616 O O . ALA A 1 82 ? 4.684 3.183 -11.700 1.00 93.94 82 ALA A O 1
ATOM 617 N N . GLU A 1 83 ? 4.280 4.582 -13.408 1.00 94.50 83 GLU A N 1
ATOM 618 C CA . GLU A 1 83 ? 3.285 5.385 -12.690 1.00 94.50 83 GLU A CA 1
ATOM 619 C C . GLU A 1 83 ? 2.025 4.581 -12.345 1.00 94.50 83 GLU A C 1
ATOM 621 O O . GLU A 1 83 ? 1.509 4.648 -11.230 1.00 94.50 83 GLU A O 1
ATOM 626 N N . ARG A 1 84 ? 1.556 3.734 -13.265 1.00 97.00 84 ARG A N 1
ATOM 627 C CA . ARG A 1 84 ? 0.443 2.814 -12.999 1.00 97.00 84 ARG A CA 1
ATOM 628 C C . ARG A 1 84 ? 0.764 1.824 -11.875 1.00 97.00 84 ARG A C 1
ATOM 630 O O . ARG A 1 84 ? -0.078 1.587 -11.011 1.00 97.00 84 ARG A O 1
ATOM 637 N N . LEU A 1 85 ? 1.982 1.280 -11.843 1.00 96.81 85 LEU A N 1
ATOM 638 C CA . LEU A 1 85 ? 2.435 0.385 -10.771 1.00 96.81 85 LEU A CA 1
ATOM 639 C C . LEU A 1 85 ? 2.597 1.113 -9.431 1.00 96.81 85 LEU A C 1
ATOM 641 O O . LEU A 1 85 ? 2.257 0.546 -8.392 1.00 96.81 85 LEU A O 1
ATOM 645 N N . ARG A 1 86 ? 3.042 2.374 -9.446 1.00 94.69 86 ARG A N 1
ATOM 646 C CA . ARG A 1 86 ? 3.062 3.249 -8.265 1.00 94.69 86 ARG A CA 1
ATOM 647 C C . ARG A 1 86 ? 1.648 3.476 -7.722 1.00 94.69 86 ARG A C 1
ATOM 649 O O . ARG A 1 86 ? 1.417 3.285 -6.530 1.00 94.69 86 ARG A O 1
ATOM 656 N N . SER A 1 87 ? 0.692 3.814 -8.590 1.00 96.06 87 SER A N 1
ATOM 657 C CA . SER A 1 87 ? -0.721 3.984 -8.222 1.00 96.06 87 SER A CA 1
ATOM 658 C C . SER A 1 87 ? -1.326 2.692 -7.657 1.00 96.06 87 SER A C 1
ATOM 660 O O . SER A 1 87 ? -1.962 2.729 -6.603 1.00 96.06 87 SER A O 1
ATOM 662 N N . TYR A 1 88 ? -1.051 1.537 -8.278 1.00 97.94 88 TYR A N 1
ATOM 663 C CA . TYR A 1 88 ? -1.432 0.232 -7.728 1.00 97.94 88 TYR A CA 1
ATOM 664 C C . TYR A 1 88 ? -0.864 0.033 -6.314 1.00 97.94 88 TYR A C 1
ATOM 666 O O . TYR A 1 88 ? -1.609 -0.327 -5.406 1.00 97.94 88 TYR A O 1
ATOM 674 N N . GLY A 1 89 ? 0.432 0.292 -6.109 1.00 95.94 89 GLY A N 1
ATOM 675 C CA . GLY A 1 89 ? 1.098 0.119 -4.814 1.00 95.94 89 GLY A CA 1
ATOM 676 C C . GLY A 1 89 ? 0.514 0.993 -3.709 1.00 95.94 89 GLY A C 1
ATOM 677 O O . GLY A 1 89 ? 0.309 0.512 -2.594 1.00 95.94 89 GLY A O 1
ATOM 678 N N . HIS A 1 90 ? 0.176 2.241 -4.038 1.00 94.50 90 HIS A N 1
ATOM 679 C CA . HIS A 1 90 ? -0.470 3.175 -3.121 1.00 94.50 90 HIS A CA 1
ATOM 680 C C . HIS A 1 90 ? -1.834 2.652 -2.645 1.00 94.50 90 HIS A C 1
ATOM 682 O O . HIS A 1 90 ? -2.051 2.484 -1.443 1.00 94.50 90 HIS A O 1
ATOM 688 N N . HIS A 1 91 ? -2.726 2.332 -3.586 1.00 97.12 91 HIS A N 1
ATOM 689 C CA . HIS A 1 91 ? -4.069 1.843 -3.272 1.00 97.12 91 HIS A CA 1
ATOM 690 C C . HIS A 1 91 ? -4.042 0.476 -2.580 1.00 97.12 91 HIS A C 1
ATOM 692 O O . HIS A 1 91 ? -4.755 0.257 -1.602 1.00 97.12 91 HIS A O 1
ATOM 698 N N . PHE A 1 92 ? -3.174 -0.433 -3.032 1.00 97.38 92 PHE A N 1
ATOM 699 C CA . PHE A 1 92 ? -2.991 -1.734 -2.398 1.00 97.38 92 PHE A CA 1
ATOM 700 C C . PHE A 1 92 ? -2.494 -1.595 -0.956 1.00 97.38 92 PHE A C 1
ATOM 702 O O . PHE A 1 92 ? -3.021 -2.251 -0.062 1.00 97.38 92 PHE A O 1
ATOM 709 N N . GLY A 1 93 ? -1.495 -0.742 -0.713 1.00 95.25 93 GLY A N 1
ATOM 710 C CA . GLY A 1 93 ? -0.940 -0.529 0.622 1.00 95.25 93 GLY A CA 1
ATOM 711 C C . GLY A 1 93 ? -1.967 0.030 1.603 1.00 95.25 93 GLY A C 1
ATOM 712 O O . GLY A 1 93 ? -2.058 -0.447 2.735 1.00 95.25 93 GLY A O 1
ATOM 713 N N . LEU A 1 94 ? -2.791 0.982 1.158 1.00 95.19 94 LEU A N 1
ATOM 714 C CA . LEU A 1 94 ? -3.873 1.515 1.979 1.00 95.19 94 LEU A CA 1
ATOM 715 C C . LEU A 1 94 ? -4.966 0.463 2.226 1.00 95.19 94 LEU A C 1
ATOM 717 O O . LEU A 1 94 ? -5.376 0.263 3.368 1.00 95.19 94 LEU A O 1
ATOM 721 N N . ALA A 1 95 ? -5.384 -0.274 1.189 1.00 96.19 95 ALA A N 1
ATOM 722 C CA . ALA A 1 95 ? -6.328 -1.383 1.328 1.00 96.19 95 ALA A CA 1
ATOM 723 C C . ALA A 1 95 ? -5.837 -2.444 2.321 1.00 96.19 95 ALA A C 1
ATOM 725 O O . ALA A 1 95 ? -6.628 -2.947 3.119 1.00 96.19 95 ALA A O 1
ATOM 726 N N . PHE A 1 96 ? -4.543 -2.774 2.286 1.00 94.88 96 PHE A N 1
ATOM 727 C CA . PHE A 1 96 ? -3.924 -3.743 3.185 1.00 94.88 96 PHE A CA 1
ATOM 728 C C . PHE A 1 96 ? -4.103 -3.316 4.640 1.00 94.88 96 PHE A C 1
ATOM 730 O O . PHE A 1 96 ? -4.568 -4.101 5.462 1.00 94.88 96 PHE A O 1
ATOM 737 N N . GLN A 1 97 ? -3.808 -2.053 4.944 1.00 93.94 97 GLN A N 1
ATOM 738 C CA . GLN A 1 97 ? -3.851 -1.571 6.316 1.00 93.94 97 GLN A CA 1
ATOM 739 C C . GLN A 1 97 ? -5.284 -1.380 6.837 1.00 93.94 97 GLN A C 1
ATOM 741 O O . GLN A 1 97 ? -5.562 -1.741 7.976 1.00 93.94 97 GLN A O 1
ATOM 746 N N . ILE A 1 98 ? -6.219 -0.922 5.993 1.00 94.38 98 ILE A N 1
ATOM 747 C CA . ILE A 1 98 ? -7.652 -0.889 6.345 1.00 94.38 98 ILE A CA 1
ATOM 748 C C . ILE A 1 98 ? -8.172 -2.311 6.601 1.00 94.38 98 ILE A C 1
ATOM 750 O O . ILE A 1 98 ? -8.956 -2.533 7.520 1.00 94.38 98 ILE A O 1
ATOM 754 N N . THR A 1 99 ? -7.739 -3.286 5.798 1.00 94.25 99 THR A N 1
ATOM 755 C CA . THR A 1 99 ? -8.106 -4.696 5.988 1.00 94.25 99 THR A CA 1
ATOM 756 C C . THR A 1 99 ? -7.563 -5.232 7.309 1.00 94.25 99 THR A C 1
ATOM 758 O O . THR A 1 99 ? -8.304 -5.884 8.037 1.00 94.25 99 THR A O 1
ATOM 761 N N . ASP A 1 100 ? -6.312 -4.934 7.658 1.00 91.25 100 ASP A N 1
ATOM 762 C CA . ASP A 1 100 ? -5.741 -5.319 8.952 1.00 91.25 100 ASP A CA 1
ATOM 763 C C . ASP A 1 100 ? -6.512 -4.681 10.131 1.00 91.25 100 ASP A C 1
ATOM 765 O O . ASP A 1 100 ? -6.786 -5.374 11.111 1.00 91.25 100 ASP A O 1
ATOM 769 N N . ASP A 1 101 ? -6.952 -3.420 10.012 1.00 91.94 101 ASP A N 1
ATOM 770 C CA . ASP A 1 101 ? -7.803 -2.746 11.012 1.00 91.94 101 ASP A CA 1
ATOM 771 C C . ASP A 1 101 ? -9.202 -3.397 11.136 1.00 91.94 101 ASP A C 1
ATOM 773 O O . ASP A 1 101 ? -9.814 -3.378 12.206 1.00 91.94 101 ASP A O 1
ATOM 777 N N . ILE A 1 102 ? -9.740 -3.954 10.043 1.00 92.81 102 ILE A N 1
ATOM 778 C CA . ILE A 1 102 ? -10.998 -4.726 10.032 1.00 92.81 102 ILE A CA 1
ATOM 779 C C . ILE A 1 102 ? -10.797 -6.084 10.703 1.00 92.81 102 ILE A C 1
ATOM 781 O O . ILE A 1 102 ? -11.630 -6.502 11.510 1.00 92.81 102 ILE A O 1
ATOM 785 N N . LEU A 1 103 ? -9.694 -6.762 10.384 1.00 90.81 103 LEU A N 1
ATOM 786 C CA . LEU A 1 103 ? -9.357 -8.060 10.956 1.00 90.81 103 LEU A CA 1
ATOM 787 C C . LEU A 1 103 ? -9.071 -7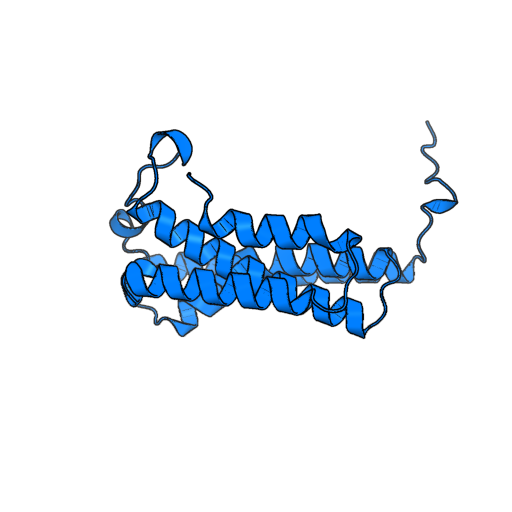.949 12.457 1.00 90.81 103 LEU A C 1
ATOM 789 O O . LEU A 1 103 ? -9.452 -8.849 13.187 1.00 90.81 103 LEU A O 1
ATOM 793 N N . ASP A 1 104 ? -8.516 -6.841 12.962 1.00 89.06 104 ASP A N 1
ATOM 794 C CA . ASP A 1 104 ? -8.389 -6.660 14.419 1.00 89.06 104 ASP A CA 1
ATOM 795 C C . ASP A 1 104 ? -9.757 -6.654 15.126 1.00 89.06 104 ASP A C 1
ATOM 797 O O . ASP A 1 104 ? -9.834 -7.022 16.290 1.00 89.06 104 ASP A O 1
ATOM 801 N N . VAL A 1 105 ? -10.853 -6.308 14.438 1.00 88.50 105 VAL A N 1
ATOM 802 C CA . VAL A 1 105 ? -12.209 -6.290 15.020 1.00 88.50 105 VAL A CA 1
ATOM 803 C C . VAL A 1 105 ? -12.954 -7.617 14.840 1.00 88.50 105 VAL A C 1
ATOM 805 O O . VAL A 1 105 ? -13.622 -8.068 15.768 1.00 88.50 105 VAL A O 1
ATOM 808 N N . GLU A 1 106 ? -12.893 -8.226 13.653 1.00 87.81 106 GLU A N 1
ATOM 809 C CA . GLU A 1 106 ? -13.704 -9.408 13.293 1.00 87.81 106 GLU A CA 1
ATOM 810 C C . GLU A 1 106 ? -12.896 -10.700 13.077 1.00 87.81 106 GLU A C 1
ATOM 812 O O . GLU A 1 106 ? -13.489 -11.750 12.823 1.00 87.81 106 GLU A O 1
ATOM 817 N N . GLY A 1 107 ? -11.566 -10.624 13.103 1.00 80.69 107 GLY A N 1
ATOM 818 C CA . GLY A 1 107 ? -10.666 -11.720 12.754 1.00 80.69 107 GLY A CA 1
ATOM 819 C C . GLY A 1 107 ? -10.637 -12.851 13.779 1.00 80.69 107 GLY A C 1
ATOM 820 O O . GLY A 1 107 ? -11.086 -12.718 14.921 1.00 80.69 107 GLY A O 1
ATOM 821 N N . ASP A 1 108 ? -10.091 -13.989 13.360 1.00 77.44 108 ASP A N 1
ATOM 822 C CA . ASP A 1 108 ? -9.930 -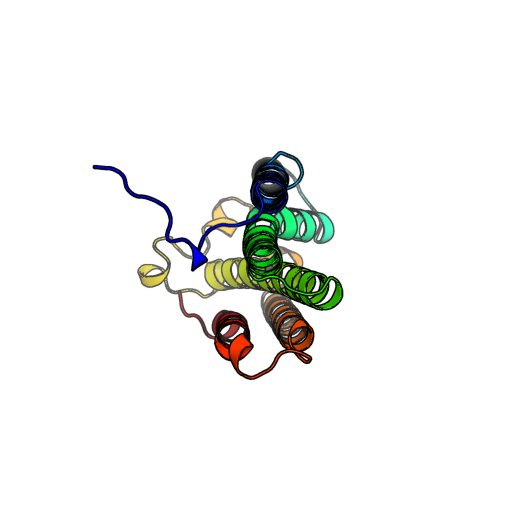15.159 14.218 1.00 77.44 108 ASP A CA 1
ATOM 823 C C . ASP A 1 108 ? -8.594 -15.083 14.967 1.00 77.44 108 ASP A C 1
ATOM 825 O O . ASP A 1 108 ? -7.514 -15.150 14.385 1.00 77.44 108 ASP A O 1
ATOM 829 N N . ALA A 1 109 ? -8.648 -15.014 16.297 1.00 73.25 109 ALA A N 1
ATOM 830 C CA . ALA A 1 109 ? -7.458 -14.933 17.142 1.00 73.25 109 ALA A CA 1
ATOM 831 C C . ALA A 1 109 ? -6.391 -16.007 16.851 1.00 73.25 109 ALA A C 1
ATOM 833 O O . ALA A 1 109 ? -5.198 -15.754 17.033 1.00 73.25 109 ALA A O 1
ATOM 834 N N . GLN A 1 110 ? -6.802 -17.208 16.430 1.00 70.81 110 GLN A N 1
ATOM 835 C CA . GLN A 1 110 ? -5.883 -18.311 16.146 1.00 70.81 110 GLN A CA 1
ATOM 836 C C . GLN A 1 110 ? -5.123 -18.119 14.833 1.00 70.81 110 GLN A C 1
ATOM 838 O O . GLN A 1 110 ? -3.967 -18.531 14.732 1.00 70.81 110 GLN A O 1
ATOM 843 N N . LEU A 1 111 ? -5.754 -17.496 13.840 1.00 73.56 111 LEU A N 1
ATOM 844 C CA . LEU A 1 111 ? -5.178 -17.274 12.518 1.00 73.56 111 LEU A CA 1
ATOM 845 C C . LEU A 1 111 ? -4.360 -15.964 12.473 1.00 73.56 111 LEU A C 1
ATOM 847 O O . LEU A 1 111 ? -3.347 -15.903 11.772 1.00 73.56 111 LEU A O 1
ATOM 851 N N . MET A 1 112 ? -4.713 -14.959 13.286 1.00 69.56 112 MET A N 1
ATOM 852 C CA . MET A 1 112 ? -4.032 -13.659 13.321 1.00 69.56 112 MET A CA 1
ATOM 853 C C . MET A 1 112 ? -2.692 -13.703 14.057 1.00 69.56 112 MET A C 1
ATOM 855 O O . MET A 1 112 ? -1.866 -12.804 13.896 1.00 69.56 112 MET A O 1
ATOM 859 N N . GLY A 1 113 ? -2.493 -14.690 14.938 1.00 68.06 113 GLY A N 1
ATOM 860 C CA . GLY A 1 113 ? -1.355 -14.726 15.862 1.00 68.06 113 GLY A CA 1
ATOM 861 C C . GLY A 1 113 ? -1.360 -13.596 16.907 1.00 68.06 113 GLY A C 1
ATOM 862 O O . GLY A 1 113 ? -0.397 -13.457 17.661 1.00 68.06 113 GLY A O 1
ATOM 863 N N . LYS A 1 114 ? -2.435 -12.796 16.967 1.00 68.75 114 LYS A N 1
ATOM 864 C CA . LYS A 1 114 ? -2.717 -11.766 17.976 1.00 68.75 114 LYS A CA 1
ATOM 865 C C . LYS A 1 114 ? -4.193 -11.834 18.379 1.00 68.75 114 LYS A C 1
ATOM 867 O O . LYS A 1 114 ? -5.019 -12.300 17.602 1.00 68.75 114 LYS A O 1
ATOM 872 N N . GLN A 1 115 ? -4.529 -11.384 19.589 1.00 73.12 115 GLN A N 1
ATOM 873 C CA . GLN A 1 115 ? -5.930 -11.332 20.014 1.00 73.12 115 GLN A CA 1
ATOM 874 C C . GLN A 1 115 ? -6.674 -10.192 19.292 1.00 73.12 115 GLN A C 1
ATOM 876 O O . GLN A 1 115 ? -6.156 -9.074 19.282 1.00 73.12 115 GLN A O 1
ATOM 881 N N . PRO A 1 116 ? -7.873 -10.440 18.732 1.00 76.69 116 PRO A N 1
ATOM 882 C CA . PRO A 1 116 ? -8.756 -9.394 18.235 1.00 76.69 116 PRO A CA 1
ATOM 883 C C . PRO A 1 116 ? -9.051 -8.362 19.328 1.00 76.69 116 PRO A C 1
ATOM 885 O O . PRO A 1 116 ? -9.120 -8.693 20.514 1.00 76.69 116 PRO A O 1
ATOM 888 N N . GLY A 1 117 ? -9.209 -7.103 18.936 1.00 75.94 117 GLY A N 1
ATOM 889 C CA . GLY A 1 117 ? -9.399 -5.965 19.826 1.00 75.94 117 GLY A CA 1
ATOM 890 C C . GLY A 1 117 ? -8.107 -5.477 20.480 1.00 75.94 117 GLY A C 1
ATOM 891 O O . GLY A 1 117 ? -8.164 -4.649 21.392 1.00 75.94 117 GLY A O 1
ATOM 892 N N . SER A 1 118 ? -6.943 -5.964 20.038 1.00 75.69 118 SER A N 1
ATOM 893 C CA . SER A 1 118 ? -5.653 -5.515 20.565 1.00 75.69 118 SER A CA 1
ATOM 894 C C . SER A 1 118 ? -5.412 -4.026 20.324 1.00 75.69 118 SER A C 1
ATOM 896 O O . SER A 1 118 ? -4.804 -3.367 21.171 1.00 75.69 118 SER A O 1
ATOM 898 N N . ASP A 1 119 ? -5.928 -3.481 19.220 1.00 79.44 119 ASP A N 1
ATOM 899 C CA . ASP A 1 119 ? -5.786 -2.063 18.905 1.00 79.44 119 ASP A CA 1
ATOM 900 C C . ASP A 1 119 ? -6.718 -1.215 19.782 1.00 79.44 119 ASP A C 1
ATOM 902 O O . ASP A 1 119 ? -6.294 -0.201 20.343 1.00 79.44 119 ASP A O 1
ATOM 906 N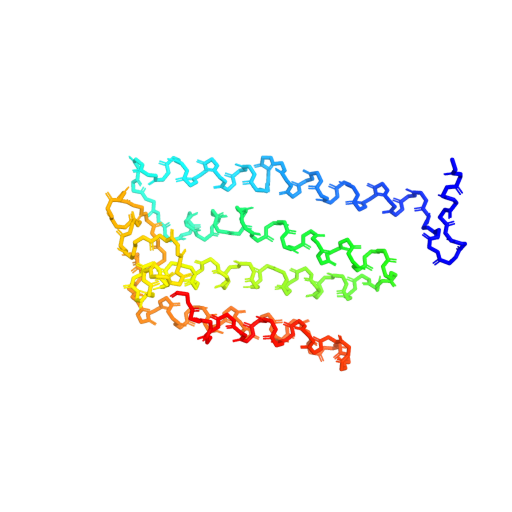 N . ALA A 1 120 ? -7.947 -1.686 20.024 1.00 75.44 120 ALA A N 1
ATOM 907 C CA . ALA A 1 120 ? -8.873 -1.049 20.960 1.00 75.44 120 ALA A CA 1
ATOM 908 C C . ALA A 1 120 ? -8.319 -1.030 22.397 1.00 75.44 120 ALA A C 1
ATOM 910 O O . ALA A 1 120 ? -8.387 -0.004 23.071 1.00 75.44 120 ALA A O 1
ATOM 911 N N . ALA A 1 121 ? -7.697 -2.125 22.849 1.00 73.44 121 ALA A N 1
ATOM 912 C CA . ALA A 1 121 ? -7.065 -2.207 24.169 1.00 73.44 121 ALA A CA 1
ATOM 913 C C . ALA A 1 121 ? -5.892 -1.222 24.346 1.00 73.44 121 ALA A C 1
ATOM 915 O O . ALA A 1 121 ? -5.566 -0.843 25.470 1.00 73.44 121 ALA A O 1
ATOM 916 N N . LYS A 1 122 ? -5.268 -0.794 23.242 1.00 73.12 122 LYS A N 1
ATOM 917 C CA . LYS A 1 122 ? -4.174 0.189 23.213 1.00 73.12 122 LYS A CA 1
ATOM 918 C C . LYS A 1 122 ? -4.644 1.614 22.916 1.00 73.12 122 LYS A C 1
ATOM 920 O O . LYS A 1 122 ? -3.806 2.483 22.710 1.00 73.12 122 LYS A O 1
ATOM 925 N N . ASN A 1 123 ? -5.957 1.860 22.867 1.00 71.12 123 ASN A N 1
ATOM 926 C CA . ASN A 1 123 ? -6.544 3.129 22.422 1.00 71.12 123 ASN A CA 1
ATOM 927 C C . ASN A 1 123 ? -6.050 3.592 21.037 1.00 71.12 123 ASN A C 1
ATOM 929 O O . ASN A 1 123 ? -6.083 4.789 20.738 1.00 71.12 123 ASN A O 1
ATOM 933 N N . LYS A 1 124 ? -5.616 2.665 20.172 1.00 79.25 124 LYS A N 1
ATOM 934 C CA . LYS A 1 124 ? -5.172 3.018 18.824 1.00 79.25 124 LYS A CA 1
ATOM 935 C C . LYS A 1 124 ? -6.332 3.567 18.004 1.00 79.25 124 LYS A C 1
ATOM 937 O O . LYS A 1 124 ? -7.435 3.018 17.995 1.00 79.25 124 LYS A O 1
ATOM 942 N N . LYS A 1 125 ? -6.064 4.644 17.269 1.00 84.62 125 LYS A N 1
ATOM 943 C CA . LYS A 1 125 ? -7.000 5.212 16.298 1.00 84.62 125 LYS A CA 1
ATOM 944 C C . LYS A 1 125 ? -6.823 4.491 14.967 1.00 84.62 125 LYS A C 1
ATOM 946 O O . LYS A 1 125 ? -5.892 4.764 14.218 1.00 84.62 125 LYS A O 1
ATOM 951 N N . THR A 1 126 ? -7.706 3.537 14.709 1.00 86.12 126 THR A N 1
ATOM 952 C CA . THR A 1 126 ? -7.761 2.766 13.463 1.00 86.12 126 THR A CA 1
ATOM 953 C C . THR A 1 126 ? -8.841 3.319 12.531 1.00 86.12 126 THR A C 1
ATOM 955 O O . THR A 1 126 ? -9.714 4.088 12.951 1.00 86.12 126 THR A O 1
ATOM 958 N N . TYR A 1 127 ? -8.849 2.881 11.269 1.00 89.50 127 TYR A N 1
ATOM 959 C CA . TYR A 1 127 ? -9.942 3.204 10.341 1.00 89.50 127 TYR A CA 1
ATOM 960 C C . TYR A 1 127 ? -11.306 2.773 10.888 1.00 89.50 127 TYR A C 1
ATOM 962 O O . TYR A 1 127 ? -12.290 3.512 10.795 1.00 89.50 127 TYR A O 1
ATOM 970 N N . THR A 1 128 ? -11.368 1.577 11.479 1.00 91.12 128 THR A N 1
ATOM 971 C CA . THR A 1 128 ? -12.595 1.025 12.061 1.00 91.12 128 THR A CA 1
ATOM 972 C C . THR A 1 128 ? -13.066 1.828 13.270 1.00 91.12 128 THR A C 1
ATOM 974 O O . THR A 1 128 ? -14.270 2.052 13.394 1.00 91.12 128 THR A O 1
ATOM 977 N N . ALA A 1 129 ? -12.149 2.325 14.107 1.00 88.88 129 ALA A N 1
ATOM 978 C CA . ALA A 1 129 ? -12.480 3.168 15.254 1.00 88.88 129 ALA A CA 1
ATOM 979 C C . ALA A 1 129 ? -13.021 4.550 14.845 1.00 88.88 129 ALA A C 1
ATOM 981 O O . ALA A 1 129 ? -13.926 5.066 15.499 1.00 88.88 129 ALA A O 1
ATOM 982 N N . LEU A 1 130 ? -12.494 5.146 13.769 1.00 90.56 130 LEU A N 1
ATOM 983 C CA . LEU A 1 130 ? -12.865 6.501 13.340 1.00 90.56 130 LEU A CA 1
ATOM 984 C C . LEU A 1 130 ? -14.107 6.550 12.439 1.00 90.56 130 LEU A C 1
ATOM 986 O O . LEU A 1 130 ? -14.899 7.484 12.541 1.00 90.56 130 LEU A O 1
ATOM 990 N N . MET A 1 131 ? -14.286 5.574 11.545 1.00 92.62 131 MET A N 1
ATOM 991 C CA . MET A 1 131 ? -15.374 5.589 10.553 1.00 92.62 131 MET A CA 1
ATOM 992 C C . MET A 1 131 ? -16.470 4.559 10.821 1.00 92.62 131 MET A C 1
ATOM 994 O O . MET A 1 131 ? -17.548 4.641 10.230 1.00 92.62 131 MET A O 1
ATOM 998 N N . GLY A 1 132 ? -16.198 3.578 11.680 1.00 93.31 132 GLY A N 1
ATOM 999 C CA . GLY A 1 132 ? -17.029 2.397 11.846 1.00 93.31 132 GLY A CA 1
ATOM 1000 C C . GLY A 1 132 ? -16.703 1.293 10.837 1.00 93.31 132 GLY A C 1
ATOM 1001 O O . GLY A 1 132 ? -16.237 1.514 9.718 1.00 93.31 132 GLY A O 1
ATOM 1002 N N . LEU A 1 133 ? -16.989 0.059 11.246 1.00 93.56 133 LEU A N 1
ATOM 1003 C CA . LEU A 1 133 ? -16.631 -1.167 10.531 1.00 93.56 133 LEU A CA 1
ATOM 1004 C C . LEU A 1 133 ? -17.229 -1.268 9.121 1.00 93.56 133 LEU A C 1
ATOM 1006 O O . LEU A 1 133 ? -16.559 -1.694 8.181 1.00 93.56 133 LEU A O 1
ATOM 1010 N N . LYS A 1 134 ? -18.491 -0.856 8.952 1.00 95.19 134 LYS A N 1
ATOM 1011 C CA . LYS A 1 134 ? -19.175 -0.899 7.651 1.00 95.19 134 LYS A CA 1
ATOM 1012 C C . LYS A 1 134 ? -18.498 0.033 6.642 1.00 95.19 134 LYS A C 1
ATOM 1014 O O . LYS A 1 134 ? -18.253 -0.367 5.506 1.00 95.19 134 LYS A O 1
ATOM 1019 N N . GLN A 1 135 ? -18.186 1.254 7.063 1.00 95.75 135 GLN A N 1
ATOM 1020 C CA . GLN A 1 135 ? -17.512 2.258 6.250 1.00 95.75 135 GLN A CA 1
ATOM 1021 C C . GLN A 1 135 ? -16.072 1.840 5.948 1.00 95.75 135 GLN A C 1
ATOM 1023 O O . GLN A 1 135 ? -15.649 1.955 4.802 1.00 95.75 135 GLN A O 1
ATOM 1028 N N . ALA A 1 136 ? -15.353 1.275 6.923 1.00 95.12 136 ALA A N 1
ATOM 1029 C CA . ALA A 1 136 ? -14.013 0.732 6.706 1.00 95.12 136 ALA A CA 1
ATOM 1030 C C . ALA A 1 136 ? -14.009 -0.376 5.636 1.00 95.12 136 ALA A C 1
ATOM 1032 O O . ALA A 1 136 ? -13.196 -0.339 4.716 1.00 95.12 136 ALA A O 1
ATOM 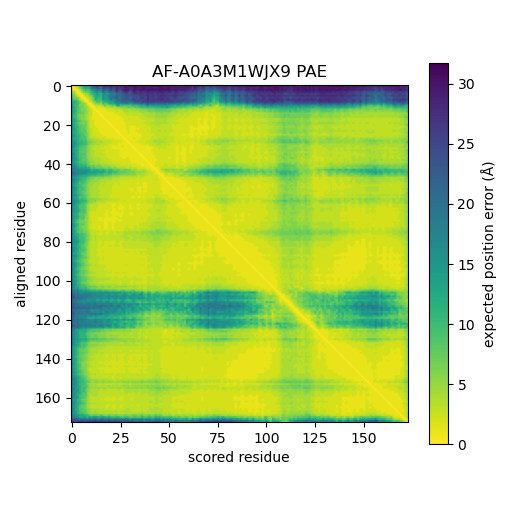1033 N N . LYS A 1 137 ? -14.968 -1.315 5.675 1.00 96.25 137 LYS A N 1
ATOM 1034 C CA . LYS A 1 137 ? -15.124 -2.353 4.634 1.00 96.25 137 LYS A CA 1
ATOM 1035 C C . LYS A 1 137 ? -15.377 -1.760 3.246 1.00 96.25 137 LYS A C 1
ATOM 1037 O O . LYS A 1 137 ? -14.823 -2.239 2.257 1.00 96.25 137 LYS A O 1
ATOM 1042 N N . GLN A 1 138 ? -16.196 -0.712 3.162 1.00 97.62 138 GLN A N 1
ATOM 1043 C CA . GLN A 1 138 ? -16.435 -0.005 1.904 1.00 97.62 138 GLN A CA 1
ATOM 1044 C C . GLN A 1 138 ? -15.173 0.712 1.406 1.00 97.62 138 GLN A C 1
ATOM 1046 O O . GLN A 1 138 ? -14.867 0.629 0.218 1.00 97.62 138 GLN A O 1
ATOM 1051 N N . ALA A 1 139 ? -14.422 1.361 2.297 1.00 96.69 139 ALA A N 1
ATOM 1052 C CA . ALA A 1 139 ? -13.161 2.013 1.961 1.00 96.69 139 ALA A CA 1
ATOM 1053 C C . ALA A 1 139 ? -12.125 0.995 1.455 1.00 96.69 139 ALA A C 1
ATOM 1055 O O . ALA A 1 139 ? -11.537 1.202 0.396 1.00 96.69 139 ALA A O 1
ATOM 1056 N N . ALA A 1 140 ? -11.973 -0.153 2.127 1.00 97.00 140 ALA A N 1
ATOM 1057 C CA . ALA A 1 140 ? -11.108 -1.240 1.660 1.00 97.00 140 ALA A CA 1
ATOM 1058 C C . ALA A 1 140 ? -11.495 -1.702 0.247 1.00 97.00 140 ALA A C 1
ATOM 1060 O O . ALA A 1 140 ? -10.632 -1.841 -0.620 1.00 97.00 140 ALA A O 1
ATOM 1061 N N . ARG A 1 141 ? -12.799 -1.876 -0.020 1.00 98.31 141 ARG A N 1
ATOM 1062 C CA . ARG A 1 141 ? -13.302 -2.239 -1.352 1.00 98.31 141 ARG A CA 1
ATOM 1063 C C . ARG A 1 141 ? -12.933 -1.201 -2.411 1.00 98.31 141 ARG A C 1
ATOM 1065 O O . ARG A 1 141 ? -12.423 -1.578 -3.459 1.00 98.31 141 ARG A O 1
ATOM 1072 N N . GLN A 1 142 ? -13.149 0.082 -2.122 1.00 98.38 142 GLN A N 1
ATOM 1073 C CA . GLN A 1 142 ? -12.816 1.181 -3.033 1.00 98.38 142 GLN A CA 1
ATOM 1074 C C . GLN A 1 142 ? -11.323 1.208 -3.373 1.00 98.38 142 GLN A C 1
ATOM 1076 O O . GLN A 1 142 ? -10.967 1.352 -4.539 1.00 98.38 142 GLN A O 1
ATOM 1081 N N . GLN A 1 143 ? -10.457 1.019 -2.376 1.00 98.00 143 GLN A N 1
ATOM 1082 C CA . GLN A 1 143 ? -9.010 0.977 -2.586 1.00 98.00 143 GLN A CA 1
ATOM 1083 C C . GLN A 1 143 ? -8.589 -0.250 -3.409 1.00 98.00 143 GLN A C 1
ATOM 1085 O O . GLN A 1 143 ? -7.773 -0.132 -4.318 1.00 98.00 143 GLN A O 1
ATOM 1090 N N . VAL A 1 144 ? -9.188 -1.421 -3.174 1.00 98.50 144 VAL A N 1
ATOM 1091 C CA . VAL A 1 144 ? -8.930 -2.613 -4.001 1.00 98.50 144 VAL A CA 1
ATOM 1092 C C . VAL A 1 144 ? -9.378 -2.412 -5.447 1.00 98.50 144 VAL A C 1
ATOM 1094 O O . VAL A 1 144 ? -8.632 -2.751 -6.365 1.00 98.50 144 VAL A O 1
ATOM 1097 N N . ASP A 1 145 ? -10.565 -1.848 -5.668 1.00 98.62 145 ASP A N 1
ATOM 1098 C CA . ASP A 1 145 ? -11.069 -1.591 -7.018 1.00 98.62 145 ASP A CA 1
ATOM 1099 C C . ASP A 1 145 ? -10.180 -0.557 -7.747 1.00 98.62 145 ASP A C 1
ATOM 1101 O O . ASP A 1 145 ? -9.831 -0.768 -8.909 1.00 98.62 145 ASP A O 1
ATOM 1105 N N . ALA A 1 146 ? -9.712 0.490 -7.053 1.00 98.62 146 ALA A N 1
ATOM 1106 C CA . ALA A 1 146 ? -8.760 1.466 -7.591 1.00 98.62 146 ALA A CA 1
ATOM 1107 C C . ALA A 1 146 ? -7.389 0.847 -7.921 1.00 98.62 146 ALA A C 1
ATOM 1109 O O . ALA A 1 146 ? -6.817 1.139 -8.972 1.00 98.62 146 ALA A O 1
ATOM 1110 N N . ALA A 1 147 ? -6.880 -0.055 -7.074 1.00 98.31 147 ALA A N 1
ATOM 1111 C CA . ALA A 1 147 ? -5.655 -0.796 -7.362 1.00 98.31 147 ALA A CA 1
ATOM 1112 C C . ALA A 1 147 ? -5.814 -1.640 -8.638 1.00 98.31 147 ALA A C 1
ATOM 1114 O O . ALA A 1 147 ? -4.982 -1.579 -9.540 1.00 98.31 147 ALA A O 1
ATOM 1115 N N . VAL A 1 148 ? -6.909 -2.395 -8.766 1.00 98.50 148 VAL A N 1
ATOM 1116 C CA . VAL A 1 148 ? -7.170 -3.211 -9.963 1.00 98.50 148 VAL A CA 1
ATOM 1117 C C . VAL A 1 148 ? -7.300 -2.343 -11.221 1.00 98.50 148 VAL A C 1
ATOM 1119 O O . VAL A 1 148 ? -6.742 -2.710 -12.258 1.00 98.50 148 VAL A O 1
ATOM 1122 N N . GLU A 1 149 ? -7.973 -1.194 -11.133 1.00 98.56 149 GLU A N 1
ATOM 1123 C CA . GLU A 1 149 ? -8.114 -0.238 -12.242 1.00 98.56 149 GLU A CA 1
ATOM 1124 C C . GLU A 1 149 ? -6.768 0.366 -12.665 1.00 98.56 149 GLU A C 1
ATOM 1126 O O . GLU A 1 149 ? -6.512 0.537 -13.858 1.00 98.56 149 GLU A O 1
ATOM 1131 N N . ALA A 1 150 ? -5.848 0.607 -11.726 1.00 98.19 150 ALA A N 1
ATOM 1132 C CA . ALA A 1 150 ? -4.493 1.056 -12.052 1.00 98.19 150 ALA A CA 1
ATOM 1133 C C . ALA A 1 150 ? -3.740 0.058 -12.954 1.00 98.19 150 ALA A C 1
ATOM 1135 O O . ALA A 1 150 ? -2.812 0.441 -13.661 1.00 98.19 150 ALA A O 1
ATOM 1136 N N . LEU A 1 151 ? -4.161 -1.210 -12.997 1.00 98.00 151 LEU A N 1
ATOM 1137 C CA . LEU A 1 151 ? -3.587 -2.241 -13.862 1.00 98.00 151 LEU A CA 1
ATOM 1138 C C . LEU A 1 151 ? -4.368 -2.463 -15.166 1.00 98.00 151 LEU A C 1
ATOM 1140 O O . LEU A 1 151 ? -4.077 -3.434 -15.866 1.00 98.00 151 LEU A O 1
ATOM 1144 N N . ARG A 1 152 ? -5.361 -1.637 -15.518 1.00 96.44 152 ARG A N 1
ATOM 1145 C CA . ARG A 1 152 ? -6.236 -1.873 -16.689 1.00 96.44 152 ARG A CA 1
ATOM 1146 C C . ARG A 1 152 ? -5.489 -2.015 -18.022 1.00 96.44 152 ARG A C 1
ATOM 1148 O O . ARG A 1 152 ? -5.875 -2.834 -18.846 1.00 96.44 152 ARG A O 1
ATOM 1155 N N . ASP A 1 153 ? -4.398 -1.266 -18.191 1.00 94.75 153 ASP A N 1
ATOM 1156 C CA . ASP A 1 153 ? -3.614 -1.206 -19.432 1.00 94.75 153 ASP A CA 1
ATOM 1157 C C . ASP A 1 153 ? -2.534 -2.309 -19.492 1.00 94.75 153 ASP A C 1
ATOM 1159 O O . ASP A 1 153 ? -1.811 -2.446 -20.479 1.00 94.75 153 ASP A O 1
ATOM 1163 N N . PHE A 1 154 ? -2.411 -3.122 -18.435 1.00 96.31 154 PHE A N 1
ATOM 1164 C CA . PHE A 1 154 ? -1.521 -4.279 -18.412 1.00 96.31 154 PHE A CA 1
ATOM 1165 C C . PHE A 1 154 ? -2.228 -5.521 -18.951 1.00 96.31 154 PHE A C 1
ATOM 1167 O O . PHE A 1 154 ? -3.405 -5.763 -18.690 1.00 96.31 154 PHE A O 1
ATOM 1174 N N . ASP A 1 155 ? -1.482 -6.387 -19.625 1.00 96.19 155 ASP A N 1
ATOM 1175 C CA . ASP A 1 155 ? -2.008 -7.666 -20.091 1.00 96.19 155 ASP A CA 1
ATOM 1176 C C . ASP A 1 155 ? -2.225 -8.680 -18.938 1.00 96.19 155 ASP A C 1
ATOM 1178 O O . ASP A 1 155 ? -2.202 -8.376 -17.735 1.00 96.19 155 ASP A O 1
ATOM 1182 N N . GLN A 1 156 ? -2.458 -9.936 -19.312 1.00 96.69 156 GLN A N 1
ATOM 1183 C CA . GLN A 1 156 ? -2.661 -11.055 -18.393 1.00 96.69 156 GLN A CA 1
ATOM 1184 C C . GLN A 1 156 ? -1.484 -11.323 -17.441 1.00 96.69 156 GLN A C 1
ATOM 1186 O O . GLN A 1 156 ? -1.683 -11.959 -16.407 1.00 96.69 156 GLN A O 1
ATOM 1191 N N . ARG A 1 157 ? -0.275 -10.815 -17.713 1.00 95.00 157 ARG A N 1
ATOM 1192 C CA . ARG A 1 157 ? 0.878 -10.952 -16.808 1.00 95.00 157 ARG A CA 1
ATOM 1193 C C . ARG A 1 157 ? 0.696 -10.181 -15.502 1.00 95.00 157 ARG A C 1
ATOM 1195 O O . ARG A 1 157 ? 1.309 -10.553 -14.509 1.00 95.00 157 ARG A O 1
ATOM 1202 N N . ALA A 1 158 ? -0.175 -9.169 -15.463 1.00 97.00 158 ALA A N 1
ATOM 1203 C CA . ALA A 1 158 ? -0.532 -8.463 -14.229 1.00 97.00 158 ALA A CA 1
ATOM 1204 C C . ALA A 1 158 ? -1.632 -9.167 -13.406 1.00 97.00 158 ALA A C 1
ATOM 1206 O O . ALA A 1 158 ? -2.007 -8.683 -12.339 1.00 97.00 158 ALA A O 1
ATOM 1207 N N . THR A 1 159 ? -2.148 -10.317 -13.859 1.00 97.88 159 THR A N 1
ATOM 1208 C CA . THR A 1 159 ? -3.180 -11.083 -13.132 1.00 97.88 159 THR A CA 1
ATOM 1209 C C . THR A 1 159 ? -2.790 -11.415 -11.689 1.00 97.88 159 THR A C 1
ATOM 1211 O O . THR A 1 159 ? -3.628 -11.190 -10.820 1.00 97.88 159 THR A O 1
ATOM 1214 N N . PRO A 1 160 ? -1.549 -11.841 -11.371 1.00 98.00 160 PRO A N 1
ATOM 1215 C CA . PRO A 1 160 ? -1.161 -12.096 -9.984 1.00 98.00 160 PRO A CA 1
ATOM 1216 C C . PRO A 1 160 ? -1.337 -10.882 -9.062 1.00 98.00 160 PRO A C 1
ATOM 1218 O O . PRO A 1 160 ? -1.774 -11.044 -7.929 1.00 98.00 160 PRO A O 1
ATOM 1221 N N . LEU A 1 161 ? -1.065 -9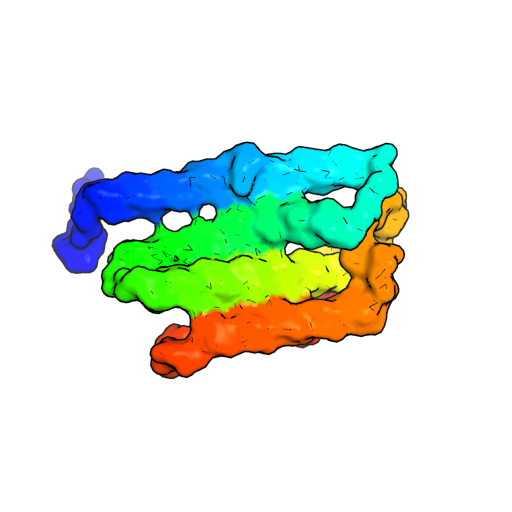.664 -9.548 1.00 97.94 161 LEU A N 1
ATOM 1222 C CA . LEU A 1 161 ? -1.280 -8.438 -8.773 1.00 97.94 161 LEU A CA 1
ATOM 1223 C C . LEU A 1 161 ? -2.777 -8.155 -8.577 1.00 97.94 161 LEU A C 1
ATOM 1225 O O . LEU A 1 161 ? -3.213 -7.847 -7.473 1.00 97.94 161 LEU A O 1
ATOM 1229 N N . ARG A 1 162 ? -3.596 -8.335 -9.622 1.00 98.38 162 ARG A N 1
ATOM 1230 C CA . ARG A 1 162 ? -5.059 -8.173 -9.516 1.00 98.38 162 ARG A CA 1
ATOM 1231 C C . ARG A 1 162 ? -5.664 -9.134 -8.494 1.00 98.38 162 ARG A C 1
ATOM 1233 O O . ARG A 1 162 ? -6.492 -8.724 -7.685 1.00 98.38 162 ARG A O 1
ATOM 1240 N N . GLU A 1 163 ? -5.238 -10.394 -8.518 1.00 97.94 163 GLU A N 1
ATOM 1241 C CA . GLU A 1 163 ? -5.697 -11.405 -7.565 1.00 97.94 163 GLU A CA 1
ATOM 1242 C C . GLU A 1 163 ? -5.198 -11.120 -6.150 1.00 97.94 163 GLU A C 1
ATOM 1244 O O . GLU A 1 163 ? -5.967 -11.245 -5.201 1.00 97.94 163 GLU A O 1
ATOM 1249 N N . LEU A 1 164 ? -3.958 -10.646 -5.997 1.00 97.12 164 LEU A N 1
ATOM 1250 C CA . LEU A 1 164 ? -3.434 -10.242 -4.696 1.00 97.12 164 LEU A CA 1
ATOM 1251 C C . LEU A 1 164 ? -4.246 -9.087 -4.089 1.00 97.12 164 LEU A C 1
ATOM 1253 O O . LEU A 1 164 ? -4.574 -9.135 -2.906 1.00 97.12 164 LEU A O 1
ATOM 1257 N N . ALA A 1 165 ? -4.619 -8.078 -4.883 1.00 97.69 165 ALA A N 1
ATOM 1258 C CA . ALA A 1 165 ? -5.476 -6.984 -4.423 1.00 97.69 165 ALA A CA 1
ATOM 1259 C C . ALA A 1 165 ? -6.862 -7.487 -3.994 1.00 97.69 165 ALA A C 1
ATOM 1261 O O . ALA A 1 165 ? -7.335 -7.161 -2.906 1.00 97.69 165 ALA A O 1
ATOM 1262 N N . ARG A 1 166 ? -7.502 -8.332 -4.812 1.00 98.00 166 ARG A N 1
ATOM 1263 C CA . ARG A 1 166 ? -8.817 -8.917 -4.493 1.00 98.00 166 ARG A CA 1
ATOM 1264 C C . ARG A 1 166 ? -8.777 -9.812 -3.262 1.00 98.00 166 ARG A C 1
ATOM 1266 O O . ARG A 1 166 ? -9.740 -9.822 -2.495 1.00 98.00 166 ARG A O 1
ATOM 1273 N N . TYR A 1 167 ? -7.670 -10.522 -3.061 1.00 96.69 167 TYR A N 1
ATOM 1274 C CA . TYR A 1 167 ? -7.469 -11.392 -1.912 1.00 96.69 167 TYR A CA 1
ATOM 1275 C C . TYR A 1 167 ? -7.596 -10.636 -0.584 1.00 96.69 167 TYR A C 1
ATOM 1277 O O . TYR A 1 167 ? -8.130 -11.202 0.364 1.00 96.69 167 TYR A O 1
ATOM 1285 N N . LEU A 1 168 ? -7.215 -9.353 -0.516 1.00 95.06 168 LEU A N 1
ATOM 1286 C CA . LEU A 1 168 ? -7.347 -8.552 0.710 1.00 95.06 168 LEU A CA 1
ATOM 1287 C C . LEU A 1 168 ? -8.781 -8.532 1.258 1.00 95.06 168 LEU A C 1
ATOM 1289 O O . LEU A 1 168 ? -8.976 -8.609 2.461 1.00 95.06 168 LEU A O 1
ATOM 1293 N N . LEU A 1 169 ? -9.797 -8.522 0.394 1.00 94.50 169 LEU A N 1
ATOM 1294 C CA . LEU A 1 169 ? -11.200 -8.434 0.822 1.00 94.50 169 LEU A CA 1
ATOM 1295 C C . LEU A 1 169 ? -11.768 -9.743 1.373 1.00 94.50 169 LEU A C 1
ATOM 1297 O O . LEU A 1 169 ? -12.818 -9.737 2.013 1.00 94.50 169 LEU A O 1
ATOM 1301 N N . VAL A 1 170 ? -11.130 -10.867 1.050 1.00 91.44 170 VAL A N 1
ATOM 1302 C CA . VAL A 1 170 ? -11.600 -12.215 1.407 1.00 91.44 170 VAL A CA 1
ATOM 1303 C C . VAL A 1 170 ? -10.637 -12.945 2.335 1.00 91.44 170 VAL A C 1
ATOM 1305 O O . VAL A 1 170 ? -10.975 -14.020 2.836 1.00 91.44 170 VAL A O 1
ATOM 1308 N N . ARG A 1 171 ? -9.446 -12.377 2.559 1.00 84.62 171 ARG A N 1
ATOM 1309 C CA . ARG A 1 171 ? -8.445 -12.882 3.490 1.00 84.62 171 ARG A CA 1
ATOM 1310 C C . ARG A 1 171 ? -9.097 -13.033 4.858 1.00 84.62 171 ARG A C 1
ATOM 1312 O O . ARG A 1 171 ? -9.633 -12.081 5.414 1.00 84.62 171 ARG A O 1
ATOM 1319 N N . ARG A 1 172 ? -9.015 -14.246 5.393 1.00 71.44 172 ARG A N 1
ATOM 1320 C CA . ARG A 1 172 ? -9.329 -14.534 6.787 1.00 71.44 172 ARG A CA 1
ATOM 1321 C C . ARG A 1 172 ? -8.000 -14.630 7.509 1.00 71.44 172 ARG A C 1
ATOM 1323 O O . ARG A 1 172 ? -7.157 -15.442 7.126 1.00 71.44 172 ARG A O 1
ATOM 1330 N N . ALA A 1 173 ? -7.803 -13.734 8.458 1.00 61.59 173 ALA A N 1
ATOM 1331 C CA . ALA A 1 173 ? -6.786 -13.864 9.476 1.00 61.59 173 ALA A CA 1
ATOM 1332 C C . ALA A 1 173 ? -7.504 -13.936 10.806 1.00 61.59 173 ALA A C 1
ATOM 1334 O O . ALA A 1 173 ? -8.652 -13.449 10.920 1.00 61.59 173 ALA A O 1
#

Mean predicted aligned error: 5.73 Å

Sequence (173 aa):
ADRRIPENARQEPSRLLEAQLLLVKASGYRGMIGGQVIDLESETRDVDLATVEYMHIHKTGALISAALEMGALLGGATPEQAERLRSYGHHFGLAFQITDDILDVEGDAQLMGKQPGSDAAKNKKTYTALMGLKQAKQAARQQVDAAVEALRDFDQRATPLRELARYLLVRRA